Protein AF-A0A414FX20-F1 (afdb_monomer)

Secondary structure (DSSP, 8-state):
-HHHHHHHHHHHHHHHHHHHHHHHHHHIIIII--TTHHHHHHHHHHHHHHHHHHHHHHHHHHHT-HHHHHHHHHHHHHS--HHHHHHTTTHHHHHHHHHHHHHHH--HHHHHTT---HHHHHHHHSTTTTHHHHHHHHHHHHTTS-PPPHHHHHHHHHTT-HHHHHHHHH-

Structure (mmCIF, N/CA/C/O backbone):
data_AF-A0A414FX20-F1
#
_entry.id   AF-A0A414FX20-F1
#
loop_
_atom_site.group_PDB
_atom_site.id
_atom_site.type_symbol
_atom_site.label_atom_id
_atom_site.label_alt_id
_atom_site.label_comp_id
_atom_site.label_asym_id
_atom_site.label_entity_id
_atom_site.label_seq_id
_atom_site.pdbx_PDB_ins_code
_atom_site.Cartn_x
_atom_site.Cartn_y
_atom_site.Cartn_z
_atom_site.occupancy
_atom_site.B_iso_or_equiv
_atom_site.auth_seq_id
_atom_site.auth_comp_id
_atom_site.auth_asym_id
_atom_site.auth_atom_id
_atom_site.pdbx_PDB_model_num
ATOM 1 N N . MET A 1 1 ? -16.633 -12.498 -5.372 1.00 80.75 1 MET A N 1
ATOM 2 C CA . MET A 1 1 ? -15.444 -13.348 -5.643 1.00 80.75 1 MET A CA 1
ATOM 3 C C . MET A 1 1 ? -14.678 -12.956 -6.906 1.00 80.75 1 MET A C 1
ATOM 5 O O . MET A 1 1 ? -13.484 -12.737 -6.784 1.00 80.75 1 MET A O 1
ATOM 9 N N . ALA A 1 2 ? -15.298 -12.809 -8.086 1.00 85.25 2 ALA A N 1
ATOM 10 C CA . ALA A 1 2 ? -14.574 -12.415 -9.311 1.00 85.25 2 ALA A CA 1
ATOM 11 C C . ALA A 1 2 ? -13.789 -11.090 -9.172 1.00 85.25 2 ALA A C 1
ATOM 13 O O . ALA A 1 2 ? -12.619 -11.022 -9.530 1.00 85.25 2 ALA A O 1
ATOM 14 N N . ILE A 1 3 ? -14.402 -10.073 -8.557 1.00 84.56 3 ILE A N 1
ATOM 15 C CA . ILE A 1 3 ? -13.790 -8.749 -8.335 1.00 84.56 3 ILE A CA 1
ATOM 16 C C . ILE A 1 3 ? -12.540 -8.833 -7.443 1.00 84.56 3 ILE A C 1
ATOM 18 O O . ILE A 1 3 ? -11.560 -8.139 -7.681 1.00 84.56 3 ILE A O 1
ATOM 22 N N . PHE A 1 4 ? -12.538 -9.729 -6.452 1.00 84.12 4 PHE A N 1
ATOM 23 C CA . PHE A 1 4 ? -11.381 -9.954 -5.582 1.00 84.12 4 PHE A CA 1
ATOM 24 C C . PHE A 1 4 ? -10.188 -10.523 -6.351 1.00 84.12 4 PHE A C 1
ATOM 26 O O . PHE A 1 4 ? -9.070 -10.036 -6.205 1.00 84.12 4 PHE A O 1
ATOM 33 N N . TRP A 1 5 ? -10.431 -11.512 -7.212 1.00 87.00 5 TRP A N 1
ATOM 34 C CA . TRP A 1 5 ? -9.386 -12.067 -8.069 1.00 87.00 5 TRP A CA 1
ATOM 35 C C . TRP A 1 5 ? -8.872 -11.048 -9.084 1.00 87.00 5 TRP A C 1
ATOM 37 O O . TRP A 1 5 ? -7.671 -10.992 -9.329 1.00 87.00 5 TRP A O 1
ATOM 47 N N . LEU A 1 6 ? -9.755 -10.200 -9.618 1.00 87.25 6 LEU A N 1
ATOM 48 C CA . LEU A 1 6 ? -9.369 -9.112 -10.513 1.00 87.25 6 LEU A CA 1
ATOM 49 C C . LEU A 1 6 ? -8.503 -8.064 -9.801 1.00 87.25 6 LEU A C 1
ATOM 51 O O . LEU A 1 6 ? -7.477 -7.657 -10.338 1.00 87.25 6 LEU A O 1
ATOM 55 N N . PHE A 1 7 ? -8.872 -7.673 -8.577 1.00 88.00 7 PHE A N 1
ATOM 56 C CA . PHE A 1 7 ? -8.052 -6.804 -7.733 1.00 88.00 7 PHE A CA 1
ATOM 57 C C . PHE A 1 7 ? -6.664 -7.408 -7.492 1.00 88.00 7 PHE A C 1
ATOM 59 O O . PHE A 1 7 ? -5.658 -6.728 -7.687 1.00 88.00 7 PHE A O 1
ATOM 66 N N . LEU A 1 8 ? -6.599 -8.690 -7.115 1.00 86.88 8 LEU A N 1
ATOM 67 C CA . LEU A 1 8 ? -5.329 -9.368 -6.865 1.00 86.88 8 LEU A CA 1
ATOM 68 C C . LEU A 1 8 ? -4.462 -9.421 -8.130 1.00 86.88 8 LEU A C 1
ATOM 70 O O . LEU A 1 8 ? -3.274 -9.112 -8.069 1.00 86.88 8 LEU A O 1
ATOM 74 N N . LEU A 1 9 ? -5.059 -9.754 -9.278 1.00 88.75 9 LEU A N 1
ATOM 75 C CA . LEU A 1 9 ? -4.377 -9.755 -10.570 1.00 88.75 9 LEU A CA 1
ATOM 76 C C . LEU A 1 9 ? -3.811 -8.369 -10.897 1.00 88.75 9 LEU A C 1
ATOM 78 O O . LEU A 1 9 ? -2.642 -8.263 -11.255 1.00 88.75 9 LEU A O 1
ATOM 82 N N . LEU A 1 10 ? -4.602 -7.307 -10.727 1.00 88.06 10 LEU A N 1
ATOM 83 C CA . LEU A 1 10 ? -4.157 -5.932 -10.965 1.00 88.06 10 LEU A CA 1
ATOM 84 C C . LEU A 1 10 ? -3.025 -5.519 -10.025 1.00 88.06 10 LEU A C 1
ATOM 86 O O . LEU A 1 10 ? -2.062 -4.908 -10.477 1.00 88.06 10 LEU A O 1
ATOM 90 N N . ALA A 1 11 ? -3.097 -5.883 -8.743 1.00 86.75 11 ALA A N 1
ATOM 91 C CA . ALA A 1 11 ? -2.030 -5.608 -7.786 1.00 86.75 11 ALA A CA 1
ATOM 92 C C . ALA A 1 11 ? -0.718 -6.319 -8.168 1.00 86.75 11 ALA A C 1
ATOM 94 O O . ALA A 1 11 ? 0.356 -5.722 -8.070 1.00 86.75 11 ALA A O 1
ATOM 95 N N . ILE A 1 12 ? -0.799 -7.565 -8.651 1.00 88.31 12 ILE A N 1
ATOM 96 C CA . ILE A 1 12 ? 0.359 -8.326 -9.144 1.00 88.31 12 ILE A CA 1
ATOM 97 C C . ILE A 1 12 ? 0.925 -7.689 -10.417 1.00 88.31 12 ILE A C 1
ATOM 99 O O . ILE A 1 12 ? 2.126 -7.440 -10.490 1.00 88.31 12 ILE A O 1
ATOM 103 N N . VAL A 1 13 ? 0.076 -7.384 -11.402 1.00 87.12 13 VAL A N 1
ATOM 104 C CA . VAL A 1 13 ? 0.489 -6.745 -12.662 1.00 87.12 13 VAL A CA 1
ATOM 105 C C . VAL A 1 13 ? 1.148 -5.393 -12.394 1.00 87.12 13 VAL A C 1
ATOM 107 O O . VAL A 1 13 ? 2.203 -5.112 -12.956 1.00 87.12 13 VAL A O 1
ATOM 110 N N . LEU A 1 14 ? 0.581 -4.584 -11.496 1.00 87.56 14 LEU A N 1
ATOM 111 C CA . LEU A 1 14 ? 1.147 -3.299 -11.092 1.00 87.56 14 LEU A CA 1
ATOM 112 C C . LEU A 1 14 ? 2.519 -3.473 -10.425 1.00 87.56 14 LEU A C 1
ATOM 114 O O . LEU A 1 14 ? 3.463 -2.770 -10.774 1.00 87.56 14 LEU A O 1
ATOM 118 N N . SER A 1 15 ? 2.652 -4.425 -9.497 1.00 89.25 15 SER A N 1
ATOM 119 C CA . SER A 1 15 ? 3.931 -4.745 -8.849 1.00 89.25 15 SER A CA 1
ATOM 120 C C . SER A 1 15 ? 4.998 -5.139 -9.877 1.00 89.25 15 SER A C 1
ATOM 122 O O . SER A 1 15 ? 6.078 -4.546 -9.892 1.00 89.25 15 SER A O 1
ATOM 124 N N . LEU A 1 16 ? 4.678 -6.067 -10.785 1.00 89.25 16 LEU A N 1
ATOM 125 C CA . LEU A 1 16 ? 5.593 -6.509 -11.839 1.00 89.25 16 LEU A CA 1
ATOM 126 C C . LEU A 1 16 ? 5.969 -5.368 -12.787 1.00 89.25 16 LEU A C 1
ATOM 128 O O . LEU A 1 16 ? 7.141 -5.217 -13.123 1.00 89.25 16 LEU A O 1
ATOM 132 N N . ALA A 1 17 ? 5.003 -4.539 -13.184 1.00 86.12 17 ALA A N 1
ATOM 133 C CA . ALA A 1 17 ? 5.253 -3.385 -14.038 1.00 86.12 17 ALA A CA 1
ATOM 134 C C . ALA A 1 17 ? 6.178 -2.365 -13.358 1.00 86.12 17 ALA A C 1
ATOM 136 O O . ALA A 1 17 ? 7.071 -1.819 -14.007 1.00 86.12 17 ALA A O 1
ATOM 137 N N . ASN A 1 18 ? 5.998 -2.114 -12.059 1.00 89.25 18 ASN A N 1
ATOM 138 C CA . ASN A 1 18 ? 6.836 -1.179 -11.312 1.00 89.25 18 ASN A CA 1
ATOM 139 C C . ASN A 1 18 ? 8.262 -1.716 -11.116 1.00 89.25 18 ASN A C 1
ATOM 141 O O . ASN A 1 18 ? 9.229 -0.987 -11.325 1.00 89.25 18 ASN A O 1
ATOM 145 N N . TRP A 1 19 ? 8.424 -2.997 -10.777 1.00 92.12 19 TRP A N 1
ATOM 146 C CA . TRP A 1 19 ? 9.751 -3.619 -10.739 1.00 92.12 19 TRP A CA 1
ATOM 147 C C . TRP A 1 19 ? 10.420 -3.619 -12.114 1.00 92.12 19 TRP A C 1
ATOM 149 O O . TRP A 1 19 ? 11.603 -3.299 -12.226 1.00 92.12 19 TRP A O 1
ATOM 159 N N . GLY A 1 20 ? 9.652 -3.913 -13.163 1.00 90.38 20 GLY A N 1
ATOM 160 C CA . GLY A 1 20 ? 10.118 -3.894 -14.544 1.00 90.38 20 GLY A CA 1
ATOM 161 C C . GLY A 1 20 ? 10.666 -2.531 -14.956 1.00 90.38 20 GLY A C 1
ATOM 162 O O . GLY A 1 20 ? 11.752 -2.476 -15.530 1.00 90.38 20 GLY A O 1
ATOM 163 N N . ILE A 1 21 ? 9.980 -1.429 -14.617 1.00 90.88 21 ILE A N 1
ATOM 164 C CA . ILE A 1 21 ? 10.496 -0.096 -14.952 1.00 90.88 21 ILE A CA 1
ATOM 165 C C . ILE A 1 21 ? 11.732 0.265 -14.142 1.00 90.88 21 ILE A C 1
ATOM 167 O O . ILE A 1 21 ? 12.630 0.883 -14.690 1.00 90.88 21 ILE A O 1
ATOM 171 N N . ILE A 1 22 ? 11.821 -0.135 -12.869 1.00 91.12 22 ILE A N 1
ATOM 172 C CA . ILE A 1 22 ? 13.010 0.129 -12.047 1.00 91.12 22 ILE A CA 1
ATOM 173 C C . ILE A 1 22 ? 14.230 -0.547 -12.675 1.00 91.12 22 ILE A C 1
ATOM 175 O O . ILE A 1 22 ? 15.266 0.091 -12.861 1.00 91.12 22 ILE A O 1
ATOM 179 N N . LEU A 1 23 ? 14.093 -1.820 -13.052 1.00 91.25 23 LEU A N 1
ATOM 180 C CA . LEU A 1 23 ? 15.154 -2.569 -13.724 1.00 91.25 23 LEU A CA 1
ATOM 181 C C . LEU A 1 23 ? 15.504 -1.952 -15.081 1.00 91.25 23 LEU A C 1
ATOM 183 O O . LEU A 1 23 ? 16.684 -1.769 -15.379 1.00 91.25 23 LEU A O 1
ATOM 187 N N . PHE A 1 24 ? 14.495 -1.581 -15.874 1.00 89.88 24 PHE A N 1
ATOM 188 C CA . PHE A 1 24 ? 14.698 -0.900 -17.150 1.00 89.88 24 PHE A CA 1
ATOM 189 C C . PHE A 1 24 ? 15.453 0.424 -16.973 1.00 89.88 24 PHE A C 1
ATOM 191 O O . PHE A 1 24 ? 16.416 0.659 -17.693 1.00 89.88 24 PHE A O 1
ATOM 198 N N . SER A 1 25 ? 15.090 1.240 -15.978 1.00 88.69 25 SER A N 1
ATOM 199 C CA . SER A 1 25 ? 15.758 2.510 -15.677 1.00 88.69 25 SER A CA 1
ATOM 200 C C . SER A 1 25 ? 17.228 2.336 -15.325 1.00 88.69 25 SER A C 1
ATOM 202 O O . SER A 1 25 ? 18.068 3.115 -15.777 1.00 88.69 25 SER A O 1
ATOM 204 N N . ILE A 1 26 ? 17.558 1.313 -14.532 1.00 89.81 26 ILE A N 1
ATOM 205 C CA . ILE A 1 26 ? 18.947 1.005 -14.177 1.00 89.81 26 ILE A CA 1
ATOM 206 C C . ILE A 1 26 ? 19.736 0.634 -15.437 1.00 89.81 26 ILE A C 1
ATOM 208 O O . ILE A 1 26 ? 20.811 1.181 -15.671 1.00 89.81 26 ILE A O 1
ATOM 212 N N . VAL A 1 27 ? 19.193 -0.256 -16.273 1.00 88.62 27 VAL A N 1
ATOM 213 C CA . VAL A 1 27 ? 19.837 -0.684 -17.526 1.00 88.62 27 VAL A CA 1
ATOM 214 C C . VAL A 1 27 ? 20.017 0.489 -18.488 1.00 88.62 27 VAL A C 1
ATOM 216 O O . VAL A 1 27 ? 21.092 0.654 -19.062 1.00 88.62 27 VAL A O 1
ATOM 219 N N . ASP A 1 28 ? 18.992 1.319 -18.650 1.00 86.56 28 ASP A N 1
ATOM 220 C CA . ASP A 1 28 ? 19.035 2.479 -19.534 1.00 86.56 28 ASP A CA 1
ATOM 221 C C . ASP A 1 28 ? 20.094 3.495 -19.088 1.00 86.56 28 ASP A C 1
ATOM 223 O O . ASP A 1 28 ? 20.910 3.925 -19.902 1.00 86.56 28 ASP A O 1
ATOM 227 N N . THR A 1 29 ? 20.153 3.784 -17.784 1.00 84.12 29 THR A N 1
ATOM 228 C CA . THR A 1 29 ? 21.127 4.717 -17.195 1.00 84.12 29 THR A CA 1
ATOM 229 C C . THR A 1 29 ? 22.562 4.195 -17.266 1.00 84.12 29 THR A C 1
ATOM 231 O O . THR A 1 29 ? 23.489 4.976 -17.427 1.00 84.12 29 THR A O 1
ATOM 234 N N . VAL A 1 30 ? 22.781 2.886 -17.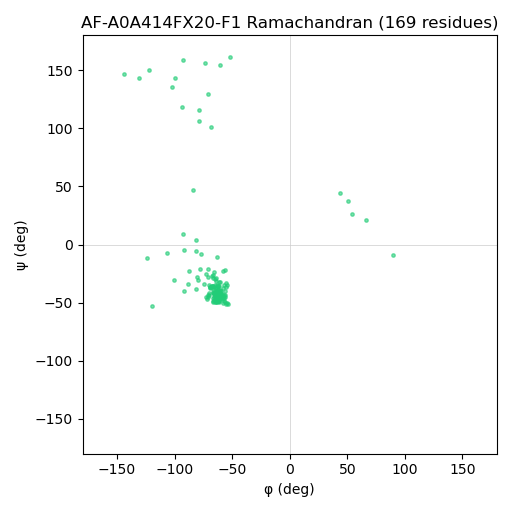113 1.00 83.94 30 VAL A N 1
ATOM 235 C CA . VAL A 1 30 ? 24.142 2.321 -17.053 1.00 83.94 30 VAL A CA 1
ATOM 236 C C . VAL A 1 30 ? 24.678 1.964 -18.441 1.00 83.94 30 VAL A C 1
ATOM 238 O O . VAL A 1 30 ? 25.879 2.076 -18.674 1.00 83.94 30 VAL A O 1
ATOM 241 N N . ILE A 1 31 ? 23.816 1.526 -19.364 1.00 79.38 31 ILE A N 1
ATOM 242 C CA . ILE A 1 31 ? 24.240 0.875 -20.613 1.00 79.38 31 ILE A CA 1
ATOM 243 C C . ILE A 1 31 ? 23.779 1.648 -21.850 1.00 79.38 31 ILE A C 1
ATOM 245 O O . ILE A 1 31 ? 24.584 1.927 -22.734 1.00 79.38 31 ILE A O 1
ATOM 249 N N . ILE A 1 32 ? 22.485 1.959 -21.950 1.00 71.31 32 ILE A N 1
ATOM 250 C CA . ILE A 1 32 ? 21.856 2.261 -23.245 1.00 71.31 32 ILE A CA 1
ATOM 251 C C . ILE A 1 32 ? 21.878 3.759 -23.586 1.00 71.31 32 ILE A C 1
ATOM 253 O O . ILE A 1 32 ? 22.094 4.096 -24.751 1.00 71.31 32 ILE A O 1
ATOM 257 N N . HIS A 1 33 ? 21.645 4.649 -22.613 1.00 69.38 33 HIS A N 1
ATOM 258 C CA . HIS A 1 33 ? 21.550 6.107 -22.802 1.00 69.38 33 HIS A CA 1
ATOM 259 C C . HIS A 1 33 ? 20.718 6.516 -24.039 1.00 69.38 33 HIS A C 1
ATOM 2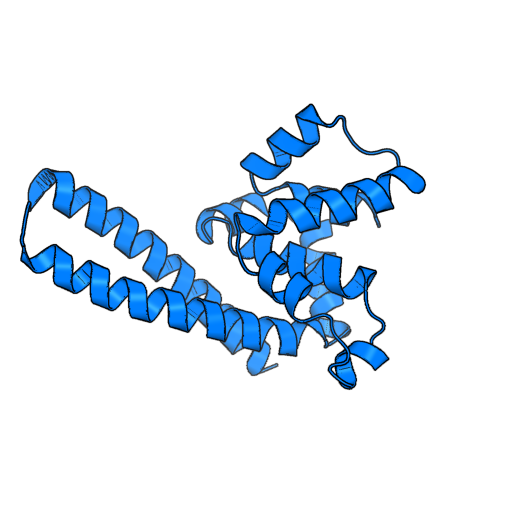61 O O . HIS A 1 33 ? 21.130 7.366 -24.833 1.00 69.38 33 HIS A O 1
ATOM 267 N N . SER A 1 34 ? 19.555 5.887 -24.265 1.00 70.31 34 SER A N 1
ATOM 268 C CA . SER A 1 34 ? 18.816 6.063 -25.524 1.00 70.31 34 SER A CA 1
ATOM 269 C C . SER A 1 34 ? 17.627 7.005 -25.396 1.00 70.31 34 SER A C 1
ATOM 271 O O . SER A 1 34 ? 16.754 6.837 -24.551 1.00 70.31 34 SER A O 1
ATOM 273 N N . ALA A 1 35 ? 17.479 7.902 -26.375 1.00 69.94 35 ALA A N 1
ATOM 274 C CA . ALA A 1 35 ? 16.270 8.707 -26.555 1.00 69.94 35 ALA A CA 1
ATOM 275 C C . ALA A 1 35 ? 14.980 7.863 -26.692 1.00 69.94 35 ALA A C 1
ATOM 277 O O . ALA A 1 35 ? 13.888 8.358 -26.415 1.00 69.94 35 ALA A O 1
ATOM 278 N N . LYS A 1 36 ? 15.078 6.577 -27.076 1.00 73.12 36 LYS A N 1
ATOM 279 C CA . LYS A 1 36 ? 13.925 5.660 -27.143 1.00 73.12 36 LYS A CA 1
ATOM 280 C C . LYS A 1 36 ? 13.392 5.260 -25.762 1.00 73.12 36 LYS A C 1
ATOM 282 O O . LYS A 1 36 ? 12.219 4.902 -25.663 1.00 73.12 36 LYS A O 1
ATOM 287 N N . ALA A 1 37 ? 14.192 5.373 -24.701 1.00 81.62 37 ALA A N 1
ATOM 288 C CA . ALA A 1 37 ? 13.754 5.086 -23.337 1.00 81.62 37 ALA A CA 1
ATOM 289 C C . ALA A 1 37 ? 12.660 6.053 -22.861 1.00 81.62 37 ALA A C 1
ATOM 291 O O . ALA A 1 37 ? 11.734 5.647 -22.163 1.00 81.62 37 ALA A O 1
ATOM 292 N N . ILE A 1 38 ? 12.676 7.303 -23.347 1.00 83.88 38 ILE A N 1
ATOM 293 C CA . ILE A 1 38 ? 11.642 8.311 -23.057 1.00 83.88 38 ILE A CA 1
ATOM 294 C C . ILE A 1 38 ? 10.246 7.810 -23.447 1.00 83.88 38 ILE A C 1
ATOM 296 O O . ILE A 1 38 ? 9.281 8.036 -22.714 1.00 83.88 38 ILE A O 1
ATOM 300 N N . LEU A 1 39 ? 10.116 7.120 -24.585 1.00 86.00 39 LEU A N 1
ATOM 301 C CA . LEU A 1 39 ? 8.831 6.571 -25.020 1.00 86.00 39 LEU A CA 1
ATOM 302 C C . LEU A 1 39 ? 8.350 5.460 -24.076 1.00 86.00 39 LEU A C 1
ATOM 304 O O . LEU A 1 39 ? 7.174 5.436 -23.717 1.00 86.00 39 LEU A O 1
ATOM 308 N N . VAL A 1 40 ? 9.261 4.590 -23.630 1.00 87.12 40 VAL A N 1
ATOM 309 C CA . VAL A 1 40 ? 8.964 3.511 -22.674 1.00 87.12 40 VAL A CA 1
ATOM 310 C C . VAL A 1 40 ? 8.480 4.088 -21.343 1.00 87.12 40 VAL A C 1
ATOM 312 O O . VAL A 1 40 ? 7.431 3.670 -20.856 1.00 87.12 40 VAL A O 1
ATOM 315 N N . TYR A 1 41 ? 9.158 5.108 -20.800 1.00 89.12 41 TYR A N 1
ATOM 316 C CA . TYR A 1 41 ? 8.730 5.772 -19.562 1.00 89.12 41 TYR A CA 1
ATOM 317 C C . TYR A 1 41 ? 7.343 6.413 -19.682 1.00 89.12 41 TYR A C 1
ATOM 319 O O . TYR A 1 41 ? 6.546 6.318 -18.752 1.00 89.12 41 TYR A O 1
ATOM 327 N N . LYS A 1 42 ? 7.017 7.032 -20.826 1.00 88.25 42 LYS A N 1
ATOM 328 C CA . LYS A 1 42 ? 5.691 7.635 -21.060 1.00 88.25 42 LYS A CA 1
ATOM 329 C C . LYS A 1 42 ? 4.576 6.591 -21.102 1.00 88.25 42 LYS A C 1
ATOM 331 O O . LYS A 1 42 ? 3.552 6.774 -20.447 1.00 88.25 42 LYS A O 1
ATOM 336 N N . ILE A 1 43 ? 4.777 5.506 -21.854 1.00 88.06 43 ILE A N 1
ATOM 337 C CA . ILE A 1 43 ? 3.807 4.402 -21.936 1.00 88.06 43 ILE A CA 1
ATOM 338 C C . ILE A 1 43 ? 3.620 3.782 -20.552 1.00 88.06 43 ILE A C 1
ATOM 340 O O . ILE A 1 43 ? 2.489 3.586 -20.107 1.00 88.06 43 ILE A O 1
ATOM 344 N N . TRP A 1 44 ? 4.723 3.535 -19.844 1.00 89.25 44 TRP A N 1
ATOM 345 C CA . TRP A 1 44 ? 4.678 2.998 -18.494 1.00 89.25 44 TRP A CA 1
ATOM 346 C C . TRP A 1 44 ? 3.925 3.920 -17.533 1.00 89.25 44 TRP A C 1
ATOM 348 O O . TRP A 1 44 ? 3.057 3.443 -16.812 1.00 89.25 44 TRP A O 1
ATOM 358 N N . ALA A 1 45 ? 4.183 5.230 -17.556 1.00 86.81 45 ALA A N 1
ATOM 359 C CA . ALA A 1 45 ? 3.504 6.179 -16.675 1.00 86.81 45 ALA A CA 1
ATOM 360 C C . ALA A 1 45 ? 1.981 6.156 -16.881 1.00 86.81 45 ALA A C 1
ATOM 362 O O . ALA A 1 45 ? 1.227 6.117 -15.909 1.00 86.81 45 ALA A O 1
ATOM 363 N N . ALA A 1 46 ? 1.521 6.107 -18.136 1.00 87.62 46 ALA A N 1
ATOM 364 C CA . ALA A 1 46 ? 0.097 6.006 -18.450 1.00 87.62 46 ALA A CA 1
ATOM 365 C C . ALA A 1 46 ? -0.521 4.690 -17.942 1.00 87.62 46 ALA A C 1
ATOM 367 O O . ALA A 1 46 ? -1.601 4.702 -17.342 1.00 87.62 46 ALA A O 1
ATOM 368 N N . LEU A 1 47 ? 0.172 3.562 -18.138 1.00 85.38 47 LEU A N 1
ATOM 369 C CA . LEU A 1 47 ? -0.276 2.251 -17.661 1.00 85.38 47 LEU A CA 1
ATOM 370 C C . LEU A 1 47 ? -0.299 2.173 -16.131 1.00 85.38 47 LEU A C 1
ATOM 372 O O . LEU A 1 47 ? -1.286 1.709 -15.568 1.00 85.38 47 LEU A O 1
ATOM 376 N N . ALA A 1 48 ? 0.747 2.658 -15.461 1.00 84.00 48 ALA A N 1
ATOM 377 C CA . ALA A 1 48 ? 0.865 2.640 -14.009 1.00 84.00 48 ALA A CA 1
ATOM 378 C C . ALA A 1 48 ? -0.242 3.473 -13.352 1.00 84.00 48 ALA A C 1
ATOM 380 O O . ALA A 1 48 ? -0.944 2.966 -12.481 1.00 84.00 48 ALA A O 1
ATOM 381 N N . ILE A 1 49 ? -0.472 4.709 -13.816 1.00 83.19 49 ILE A N 1
ATOM 382 C CA . ILE A 1 49 ? -1.550 5.568 -13.296 1.00 83.19 49 ILE A CA 1
ATOM 383 C C . ILE A 1 49 ? -2.916 4.898 -13.493 1.00 83.19 49 ILE A C 1
ATOM 385 O O . ILE A 1 49 ? -3.715 4.835 -12.558 1.00 83.19 49 ILE A O 1
ATOM 389 N N . SER A 1 50 ? -3.174 4.350 -14.684 1.00 85.19 50 SER A N 1
ATOM 390 C CA . SER A 1 50 ? -4.442 3.673 -14.986 1.00 85.19 50 SER A CA 1
ATOM 391 C C . SER A 1 50 ? -4.653 2.443 -14.099 1.00 85.19 50 SER A C 1
ATOM 393 O O . SER A 1 50 ? -5.729 2.262 -13.531 1.00 85.19 50 SER A O 1
ATOM 395 N N . ALA A 1 51 ? -3.616 1.618 -13.939 1.00 85.00 51 ALA A N 1
ATOM 396 C CA . ALA A 1 51 ? -3.659 0.421 -13.110 1.00 85.00 51 ALA A CA 1
ATOM 397 C C . ALA A 1 51 ? -3.874 0.754 -11.629 1.00 85.00 51 ALA A C 1
ATOM 399 O O . ALA A 1 51 ? -4.664 0.069 -10.989 1.00 85.00 51 ALA A O 1
ATOM 400 N N . VAL A 1 52 ? -3.247 1.816 -11.108 1.00 84.88 52 VAL A N 1
ATOM 401 C CA . VAL A 1 52 ? -3.444 2.300 -9.728 1.00 84.88 52 VAL A CA 1
ATOM 402 C C . VAL A 1 52 ? -4.883 2.760 -9.498 1.00 84.88 52 VAL A C 1
ATOM 404 O O . VAL A 1 52 ? -5.506 2.391 -8.504 1.00 84.88 52 VAL A O 1
ATOM 407 N N . ILE A 1 53 ? -5.445 3.551 -10.416 1.00 84.56 53 ILE A N 1
ATOM 408 C CA . ILE A 1 53 ? -6.830 4.026 -10.287 1.00 84.56 53 ILE A CA 1
ATOM 409 C C . ILE A 1 53 ? 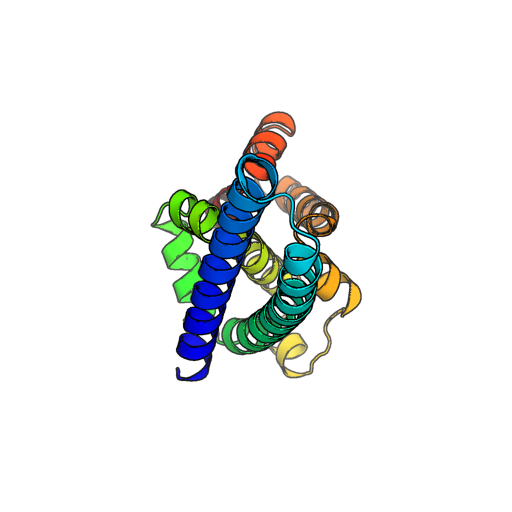-7.798 2.837 -10.298 1.00 84.56 53 ILE A C 1
ATOM 411 O O . ILE A 1 53 ? -8.673 2.740 -9.436 1.00 84.56 53 ILE A O 1
ATOM 415 N N . LEU A 1 54 ? -7.621 1.906 -11.241 1.00 86.44 54 LEU A N 1
ATOM 416 C CA . LEU A 1 54 ? -8.466 0.718 -11.349 1.00 86.44 54 LEU A CA 1
ATOM 417 C C . LEU A 1 54 ? -8.321 -0.205 -10.136 1.00 86.44 54 LEU A C 1
ATOM 419 O O . LEU A 1 54 ? -9.325 -0.690 -9.617 1.00 86.44 54 LEU A O 1
ATOM 423 N N . SER A 1 55 ? -7.099 -0.439 -9.658 1.00 87.88 55 SER A N 1
ATOM 424 C CA . SER A 1 55 ? -6.860 -1.303 -8.505 1.00 87.88 55 SER A CA 1
ATOM 425 C C . SER A 1 55 ? -7.495 -0.734 -7.241 1.00 87.88 55 SER A C 1
ATOM 427 O O . SER A 1 55 ? -8.129 -1.490 -6.512 1.00 87.88 55 SER A O 1
ATOM 429 N N . HIS A 1 56 ? -7.425 0.581 -7.012 1.00 85.81 56 HIS A N 1
ATOM 430 C CA . HIS A 1 56 ? -8.157 1.211 -5.914 1.00 85.81 56 HIS A CA 1
ATOM 431 C C . HIS A 1 56 ? -9.673 1.141 -6.119 1.00 85.81 56 HIS A C 1
ATOM 433 O O . HIS A 1 56 ? -10.383 0.794 -5.181 1.00 85.81 56 HIS A O 1
ATOM 439 N N . ALA A 1 57 ? -10.195 1.374 -7.326 1.00 84.56 57 ALA A N 1
ATOM 440 C CA . ALA A 1 57 ? -11.633 1.253 -7.577 1.00 84.56 57 ALA A CA 1
ATOM 441 C C . ALA A 1 57 ? -12.1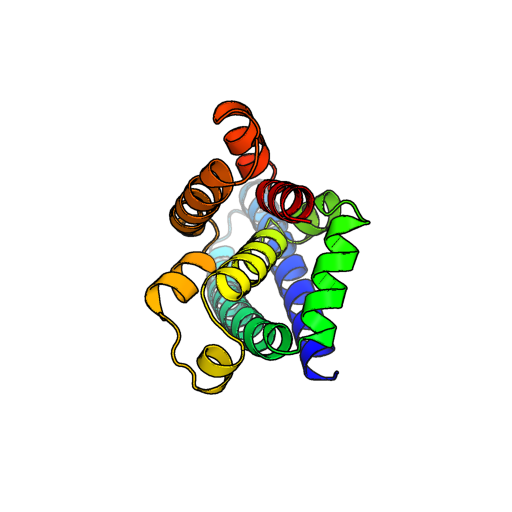60 -0.153 -7.228 1.00 84.56 57 ALA A C 1
ATOM 443 O O . ALA A 1 57 ? -13.157 -0.288 -6.514 1.00 84.56 57 ALA A O 1
ATOM 444 N N . PHE A 1 58 ? -11.459 -1.208 -7.655 1.00 86.75 58 PHE A N 1
ATOM 445 C CA . PHE A 1 58 ? -11.808 -2.580 -7.282 1.00 86.75 58 PHE A CA 1
ATOM 446 C C . PHE A 1 58 ? -11.562 -2.869 -5.804 1.00 86.75 58 PHE A C 1
ATOM 448 O O . PHE A 1 58 ? -12.369 -3.564 -5.187 1.00 86.75 58 PHE A O 1
ATOM 455 N N . PHE A 1 59 ? -10.498 -2.313 -5.217 1.00 88.00 59 PHE A N 1
ATOM 456 C CA . PHE A 1 59 ? -10.226 -2.440 -3.790 1.00 88.00 59 PHE A CA 1
ATOM 457 C C . PHE A 1 59 ? -11.389 -1.912 -2.947 1.00 88.00 59 PHE A C 1
ATOM 459 O O . PHE A 1 59 ? -11.849 -2.593 -2.035 1.00 88.00 59 PHE A O 1
ATOM 466 N N . TYR A 1 60 ? -11.920 -0.738 -3.285 1.00 83.12 60 TYR A N 1
ATOM 467 C CA . TYR A 1 60 ? -13.057 -0.155 -2.578 1.00 83.12 60 TYR A CA 1
ATOM 468 C C . TYR A 1 60 ? -14.301 -1.043 -2.682 1.00 83.12 60 TYR A C 1
ATOM 470 O O . TYR A 1 60 ? -14.969 -1.281 -1.676 1.00 83.12 60 TYR A O 1
ATOM 478 N N . GLN A 1 61 ? -14.564 -1.616 -3.861 1.00 81.88 61 GLN A N 1
ATOM 479 C CA . GLN A 1 61 ? -15.678 -2.551 -4.047 1.00 81.88 61 GLN A CA 1
ATOM 480 C C . GLN A 1 61 ? -15.550 -3.804 -3.167 1.00 81.88 61 GLN A C 1
ATOM 482 O O . GLN A 1 61 ? -16.544 -4.251 -2.601 1.00 81.88 61 GLN A O 1
ATOM 487 N N . ILE A 1 62 ? -14.346 -4.373 -3.021 1.00 85.25 62 ILE A N 1
ATOM 488 C CA . ILE A 1 62 ? -14.138 -5.571 -2.185 1.00 85.25 62 ILE A CA 1
ATOM 489 C C . ILE A 1 62 ? -14.049 -5.253 -0.694 1.00 85.25 62 ILE A C 1
ATOM 491 O O . ILE A 1 62 ? -14.415 -6.077 0.138 1.00 85.25 62 ILE A O 1
ATOM 495 N N . MET A 1 63 ? -13.556 -4.069 -0.341 1.00 84.62 63 MET A N 1
ATOM 496 C CA . MET A 1 63 ? -13.368 -3.634 1.038 1.00 84.62 63 MET 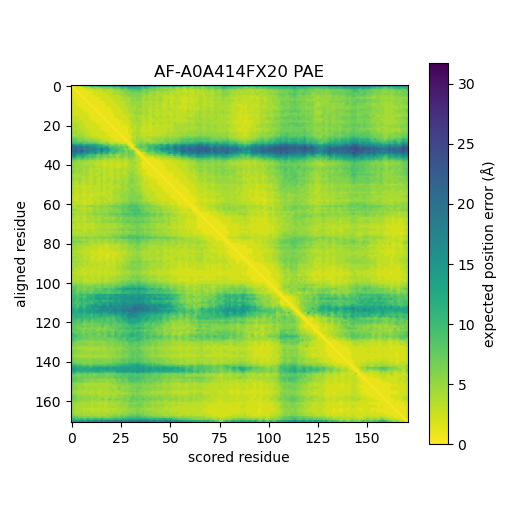A CA 1
ATOM 497 C C . MET A 1 63 ? -14.704 -3.492 1.771 1.00 84.62 63 MET A C 1
ATOM 499 O O . MET A 1 63 ? -14.765 -3.711 2.981 1.00 84.62 63 MET A O 1
ATOM 503 N N . TYR A 1 64 ? -15.774 -3.162 1.045 1.00 81.31 64 TYR A N 1
ATOM 504 C CA . TYR A 1 64 ? -17.127 -3.067 1.594 1.00 81.31 64 TYR A CA 1
ATOM 505 C C . TYR A 1 64 ? -17.799 -4.419 1.826 1.00 81.31 64 TYR A C 1
ATOM 507 O O . TYR A 1 64 ? -18.839 -4.464 2.478 1.00 81.31 64 TYR A O 1
ATOM 515 N N . ASP A 1 65 ? -17.196 -5.519 1.374 1.00 84.31 65 ASP A N 1
ATOM 516 C CA . ASP A 1 65 ? -17.619 -6.861 1.755 1.00 84.31 65 ASP A CA 1
ATOM 517 C C . ASP A 1 65 ? -17.079 -7.181 3.170 1.00 84.31 65 ASP A C 1
ATOM 519 O O . ASP A 1 65 ? -15.856 -7.264 3.379 1.00 84.31 65 ASP A O 1
ATOM 523 N N . PRO A 1 66 ? -17.951 -7.376 4.180 1.00 83.81 66 PRO A N 1
ATOM 524 C CA . PRO A 1 66 ? -17.518 -7.683 5.542 1.00 83.81 66 PRO A CA 1
ATOM 525 C C . PRO A 1 66 ? -16.710 -8.983 5.627 1.00 83.81 66 PRO A C 1
ATOM 527 O O . PRO A 1 66 ? -15.785 -9.086 6.433 1.00 83.81 66 PRO A O 1
ATOM 530 N N . THR A 1 67 ? -17.012 -9.961 4.771 1.00 88.25 67 THR A N 1
ATOM 531 C CA . THR A 1 67 ? -16.345 -11.267 4.720 1.00 88.25 67 THR A CA 1
ATOM 532 C C . THR A 1 67 ? -14.931 -11.137 4.167 1.00 88.25 67 THR A C 1
ATOM 534 O O . THR A 1 67 ? -13.990 -11.695 4.724 1.00 88.25 67 THR A O 1
ATOM 537 N N . ILE A 1 68 ? -14.747 -10.382 3.081 1.00 87.31 68 ILE A N 1
ATOM 538 C CA . ILE A 1 68 ? -13.416 -10.184 2.488 1.00 87.31 68 ILE A CA 1
ATOM 539 C C . ILE A 1 68 ? -12.563 -9.285 3.385 1.00 87.31 68 ILE A C 1
ATOM 541 O O . ILE A 1 68 ? -11.422 -9.628 3.695 1.00 87.31 68 ILE A O 1
ATOM 545 N N . SER A 1 69 ? -13.115 -8.164 3.857 1.00 88.19 69 SER A N 1
ATOM 546 C CA . SER A 1 69 ? -12.376 -7.229 4.713 1.00 88.19 69 SER A CA 1
ATOM 547 C C . SER A 1 69 ? -11.922 -7.870 6.028 1.00 88.19 69 SER A C 1
ATOM 549 O O . SER A 1 69 ? -10.790 -7.651 6.456 1.00 88.19 69 SER A O 1
ATOM 551 N N . SER A 1 70 ? -12.765 -8.693 6.663 1.00 88.38 70 SER A N 1
ATOM 552 C CA . SER A 1 70 ? -12.392 -9.446 7.871 1.00 88.38 70 SER A CA 1
ATOM 553 C C . SER A 1 70 ? -11.305 -10.483 7.598 1.00 88.38 70 SER A C 1
ATOM 555 O O . SER A 1 70 ? -10.356 -10.571 8.375 1.00 88.38 70 SER A O 1
ATOM 557 N N . ARG A 1 71 ? -11.374 -11.206 6.472 1.00 90.00 71 ARG A N 1
ATOM 558 C CA . ARG A 1 71 ? -10.314 -12.138 6.051 1.00 90.00 71 ARG A CA 1
ATOM 559 C C . ARG A 1 71 ? -8.974 -11.434 5.860 1.00 90.00 71 ARG A C 1
ATOM 561 O O . ARG A 1 71 ? -7.967 -11.933 6.353 1.00 90.00 71 ARG A O 1
ATOM 568 N N . ILE A 1 72 ? -8.956 -10.272 5.202 1.00 89.94 72 ILE A N 1
ATOM 569 C CA . ILE A 1 72 ? -7.727 -9.484 5.013 1.00 89.94 72 ILE A CA 1
ATOM 570 C C . ILE A 1 72 ? -7.153 -9.059 6.371 1.00 89.94 72 ILE A C 1
ATOM 572 O O . ILE A 1 72 ? -5.973 -9.282 6.630 1.00 89.94 72 ILE A O 1
ATOM 576 N N . LEU A 1 73 ? -7.979 -8.500 7.263 1.00 90.75 73 LEU A N 1
ATOM 577 C CA . LEU A 1 73 ? -7.529 -8.080 8.597 1.00 90.75 73 LEU A CA 1
ATOM 578 C C . LEU A 1 73 ? -7.015 -9.259 9.436 1.00 90.75 73 LEU A C 1
ATOM 580 O O . LEU A 1 73 ? -5.974 -9.140 10.078 1.00 90.75 73 LEU A O 1
ATOM 584 N N . SER A 1 74 ? -7.704 -10.404 9.400 1.00 91.44 74 SER A N 1
ATOM 585 C CA . SER A 1 74 ? -7.266 -11.629 10.079 1.00 91.44 74 SER A CA 1
ATOM 586 C C . SER A 1 74 ? -5.925 -12.120 9.540 1.00 91.44 74 SER A C 1
ATOM 588 O O . SER A 1 74 ? -5.054 -12.513 10.314 1.00 91.44 74 SER A O 1
ATOM 590 N N . TRP A 1 75 ? -5.733 -12.075 8.219 1.00 92.31 75 TRP A N 1
ATOM 591 C CA . TRP A 1 75 ? -4.476 -12.472 7.595 1.00 92.31 75 TRP A CA 1
ATOM 592 C C . TRP A 1 75 ? -3.320 -11.567 8.037 1.00 92.31 75 TRP A C 1
ATOM 594 O O . TRP A 1 75 ? -2.289 -12.084 8.456 1.00 92.31 75 TRP A O 1
ATOM 604 N N . VAL A 1 76 ? -3.511 -10.241 8.041 1.00 92.19 76 VAL A N 1
ATOM 605 C CA . VAL A 1 76 ? -2.508 -9.260 8.514 1.00 92.19 76 VAL A CA 1
ATOM 606 C C . VAL A 1 76 ? -2.166 -9.446 9.995 1.00 92.19 76 VAL A C 1
ATOM 608 O O . VAL A 1 76 ? -1.015 -9.255 10.405 1.00 92.19 76 VAL A O 1
ATOM 611 N N . ASN A 1 77 ? -3.153 -9.826 10.808 1.00 90.62 77 ASN A N 1
ATOM 612 C CA . ASN A 1 77 ? -2.924 -10.101 12.221 1.00 90.62 77 ASN A CA 1
ATOM 613 C C . ASN A 1 77 ? -2.014 -11.327 12.414 1.00 90.62 77 ASN A C 1
ATOM 615 O O . ASN A 1 77 ? -1.076 -11.291 13.205 1.00 90.62 77 ASN A O 1
ATOM 619 N N . GLN A 1 78 ? -2.245 -12.383 11.633 1.00 90.88 78 GLN A N 1
ATOM 620 C CA . GLN A 1 78 ? -1.553 -13.668 11.774 1.00 90.88 78 GLN A CA 1
ATOM 621 C C . GLN A 1 78 ? -0.229 -13.759 10.999 1.00 90.88 78 GLN A C 1
ATOM 623 O O . GLN A 1 78 ? 0.628 -14.565 11.348 1.00 90.88 78 GLN A O 1
ATOM 628 N N . HIS A 1 79 ? -0.039 -12.948 9.955 1.00 90.31 79 HIS A N 1
ATOM 629 C CA . HIS A 1 79 ? 1.089 -13.076 9.031 1.00 90.31 79 HIS A CA 1
ATOM 630 C C . HIS A 1 79 ? 1.931 -11.805 8.962 1.00 90.31 79 HIS A C 1
ATOM 632 O O . HIS A 1 79 ? 1.449 -10.684 9.134 1.00 90.31 79 HIS A O 1
ATOM 638 N N . SER A 1 80 ? 3.225 -11.976 8.688 1.00 88.69 80 SER A N 1
ATOM 639 C CA . SER A 1 80 ? 4.105 -10.853 8.366 1.00 88.69 80 SER A CA 1
ATOM 640 C C . SER A 1 80 ? 3.761 -10.292 6.988 1.00 88.69 80 SER A C 1
ATOM 642 O O . SER A 1 80 ? 3.716 -11.023 6.002 1.00 88.69 80 SER A O 1
ATOM 644 N N . THR A 1 81 ? 3.578 -8.978 6.911 1.00 90.44 81 THR A N 1
ATOM 645 C CA . THR A 1 81 ? 3.282 -8.256 5.665 1.00 90.44 81 THR A CA 1
ATOM 646 C C . THR A 1 81 ? 4.540 -7.755 4.956 1.00 90.44 81 THR A C 1
ATOM 648 O O . THR A 1 81 ? 4.434 -7.229 3.855 1.00 90.44 81 THR A O 1
ATOM 651 N N . VAL A 1 82 ? 5.732 -7.925 5.545 1.00 90.94 82 VAL A N 1
ATOM 652 C CA . VAL A 1 82 ? 6.999 -7.345 5.050 1.00 90.94 82 VAL A CA 1
ATOM 653 C C . VAL A 1 82 ? 7.272 -7.710 3.600 1.00 90.94 82 VAL A C 1
ATOM 655 O O . VAL A 1 82 ? 7.538 -6.832 2.785 1.00 90.94 82 VAL A O 1
ATOM 658 N N . LEU A 1 83 ? 7.177 -9.000 3.271 1.00 90.00 83 LEU A N 1
ATOM 659 C CA . LEU A 1 83 ? 7.447 -9.476 1.919 1.00 90.00 83 LEU A CA 1
ATOM 660 C C . LEU A 1 83 ? 6.434 -8.898 0.926 1.00 90.00 83 LEU A C 1
ATOM 662 O O . LEU A 1 83 ? 6.809 -8.421 -0.138 1.00 90.00 83 LEU A O 1
ATOM 666 N N . SER A 1 84 ? 5.156 -8.893 1.299 1.00 89.69 84 SER A N 1
ATOM 667 C CA . SER A 1 84 ? 4.075 -8.350 0.481 1.00 89.69 84 SER A CA 1
ATOM 668 C C . SER A 1 84 ? 4.247 -6.843 0.254 1.00 89.69 84 SER A C 1
ATOM 670 O O . SER A 1 84 ? 4.118 -6.361 -0.869 1.00 89.69 84 SER A O 1
ATOM 672 N N . VAL A 1 85 ? 4.609 -6.091 1.294 1.00 90.88 85 VAL A N 1
ATOM 673 C CA . VAL A 1 85 ? 4.927 -4.660 1.213 1.00 90.88 85 VAL A CA 1
ATOM 674 C C . VAL A 1 85 ? 6.117 -4.426 0.285 1.00 90.88 85 VAL A C 1
ATOM 676 O O . VAL A 1 85 ? 6.028 -3.573 -0.589 1.00 90.88 85 VAL A O 1
ATOM 679 N N . TRP A 1 86 ? 7.190 -5.207 0.406 1.00 90.31 86 TRP A N 1
ATOM 680 C CA . TRP A 1 86 ? 8.377 -5.052 -0.436 1.00 90.31 86 TRP A CA 1
ATOM 681 C C . TRP A 1 86 ? 8.104 -5.388 -1.907 1.00 90.31 86 TRP A C 1
ATOM 683 O O . TRP A 1 86 ? 8.384 -4.578 -2.788 1.00 90.31 86 TRP A O 1
ATOM 693 N N . LEU A 1 87 ? 7.472 -6.536 -2.179 1.00 90.06 87 LEU A N 1
ATOM 694 C CA . LEU A 1 87 ? 7.103 -6.945 -3.538 1.00 90.06 87 LEU A CA 1
ATOM 695 C C . LEU A 1 87 ? 6.165 -5.928 -4.189 1.00 90.06 87 LEU A C 1
ATOM 697 O O . LEU A 1 87 ? 6.326 -5.593 -5.359 1.00 90.06 87 LEU A O 1
ATOM 701 N N . SER A 1 88 ? 5.219 -5.381 -3.430 1.00 89.50 88 SER A N 1
ATOM 702 C CA . SER A 1 88 ? 4.301 -4.353 -3.926 1.00 89.50 88 SER A CA 1
ATOM 703 C C . SER A 1 88 ? 4.882 -2.939 -3.921 1.00 89.50 88 SER A C 1
ATOM 705 O O . SER A 1 88 ? 4.144 -2.014 -4.233 1.00 89.50 88 SER A O 1
ATOM 707 N N . LEU A 1 89 ? 6.154 -2.736 -3.558 1.00 88.38 89 LEU A N 1
ATOM 708 C CA . LEU A 1 89 ? 6.761 -1.405 -3.413 1.00 88.38 89 LEU A CA 1
ATOM 709 C C . LEU A 1 89 ? 5.925 -0.459 -2.527 1.00 88.38 89 LEU A C 1
ATOM 711 O O . LEU A 1 89 ? 5.794 0.732 -2.797 1.00 88.38 89 LEU A O 1
ATOM 715 N N . GLY A 1 90 ? 5.318 -1.001 -1.471 1.00 87.88 90 GLY A N 1
ATOM 716 C CA . GLY A 1 90 ? 4.513 -0.252 -0.510 1.00 87.88 90 GLY A CA 1
ATOM 717 C C . GLY A 1 90 ? 3.025 -0.127 -0.843 1.00 87.88 90 GLY A C 1
ATOM 718 O O . GLY A 1 90 ? 2.268 0.266 0.043 1.00 87.88 90 GLY A O 1
ATOM 719 N N . TYR A 1 91 ? 2.561 -0.518 -2.038 1.00 87.00 91 TYR A N 1
ATOM 720 C CA . TYR A 1 91 ? 1.136 -0.420 -2.407 1.00 87.00 91 TYR A CA 1
ATOM 721 C C . TYR A 1 91 ? 0.216 -1.256 -1.507 1.00 87.00 91 TYR A C 1
ATOM 723 O O . TYR A 1 91 ? -0.906 -0.859 -1.218 1.00 87.00 91 TYR A O 1
ATOM 731 N N . ILE A 1 92 ? 0.673 -2.398 -0.985 1.00 88.88 92 ILE A N 1
ATOM 732 C CA . ILE A 1 92 ? -0.139 -3.145 -0.011 1.00 88.88 92 ILE A CA 1
ATOM 733 C C . ILE A 1 92 ? -0.376 -2.325 1.256 1.00 88.88 92 ILE A C 1
ATOM 735 O O . ILE A 1 92 ? -1.467 -2.369 1.818 1.00 88.88 92 ILE A O 1
ATOM 739 N N . ASN A 1 93 ? 0.601 -1.527 1.682 1.00 89.94 93 ASN A N 1
ATOM 740 C CA . ASN A 1 93 ? 0.442 -0.689 2.858 1.00 89.94 93 ASN A CA 1
ATOM 741 C C . ASN A 1 93 ? -0.593 0.428 2.621 1.00 89.94 93 ASN A C 1
ATOM 743 O O . ASN A 1 93 ? -1.365 0.709 3.532 1.00 89.94 93 ASN A O 1
ATOM 747 N N . THR A 1 94 ? -0.695 1.001 1.412 1.00 89.69 94 THR A N 1
ATOM 748 C CA . THR A 1 94 ? -1.754 1.986 1.105 1.00 89.69 94 THR A CA 1
ATOM 749 C C . THR A 1 94 ? -3.146 1.363 1.135 1.00 89.69 94 THR A C 1
ATOM 751 O O . THR A 1 94 ? -4.037 1.926 1.764 1.00 89.69 94 THR A O 1
ATOM 754 N N . TYR A 1 95 ? -3.327 0.156 0.589 1.00 90.31 95 TYR A N 1
ATOM 755 C CA . TYR A 1 95 ? -4.605 -0.561 0.706 1.00 90.31 95 TYR A CA 1
ATOM 756 C C . TYR A 1 95 ? -4.970 -0.889 2.157 1.00 90.31 95 TYR A C 1
ATOM 758 O O . TYR A 1 95 ? -6.133 -0.802 2.544 1.00 90.31 95 TYR A O 1
ATOM 766 N N . LEU A 1 96 ? -3.991 -1.248 2.991 1.00 91.62 96 LEU A N 1
ATOM 767 C CA . LEU A 1 96 ? -4.243 -1.477 4.415 1.00 91.62 96 LEU A CA 1
ATOM 768 C C . LEU A 1 96 ? -4.631 -0.187 5.145 1.00 91.62 96 LEU A C 1
ATOM 770 O O . LEU A 1 96 ? -5.463 -0.239 6.051 1.00 91.62 96 LEU A O 1
ATOM 774 N N . VAL A 1 97 ? -4.053 0.954 4.757 1.00 91.56 97 VAL A N 1
ATOM 775 C CA . VAL A 1 97 ? -4.440 2.267 5.291 1.00 91.56 97 VAL A CA 1
ATOM 776 C C . VAL A 1 97 ? -5.869 2.595 4.892 1.00 91.56 97 VAL A C 1
ATOM 778 O O . VAL A 1 97 ? -6.659 2.916 5.776 1.00 91.56 97 VAL A O 1
ATOM 781 N N . ASP A 1 98 ? -6.222 2.449 3.612 1.00 89.12 98 ASP A N 1
ATOM 782 C CA . ASP A 1 98 ? -7.593 2.628 3.117 1.00 89.12 98 ASP A CA 1
ATOM 783 C C . ASP A 1 98 ? -8.576 1.760 3.919 1.00 89.12 98 ASP A C 1
ATOM 785 O O . ASP A 1 98 ? -9.548 2.265 4.485 1.00 89.12 98 ASP A O 1
ATOM 789 N N . LEU A 1 99 ? -8.272 0.463 4.046 1.00 89.56 99 LEU A N 1
ATOM 790 C CA . LEU A 1 99 ? -9.080 -0.508 4.784 1.00 89.56 99 LEU A CA 1
ATOM 791 C C . LEU A 1 99 ? -9.320 -0.093 6.229 1.00 89.56 99 LEU A C 1
ATOM 793 O O . LEU A 1 99 ? -10.453 -0.118 6.713 1.00 89.56 99 LEU A O 1
ATOM 797 N N . PHE A 1 100 ? -8.248 0.244 6.936 1.00 87.75 100 PHE A N 1
ATOM 798 C CA . PHE A 1 100 ? -8.336 0.560 8.349 1.00 87.75 100 PHE A CA 1
ATOM 799 C C . PHE A 1 100 ? -9.001 1.913 8.584 1.00 87.75 100 PHE A C 1
ATOM 801 O O . PHE A 1 100 ? -9.892 2.020 9.424 1.00 87.75 100 PHE A O 1
ATOM 808 N N . TYR A 1 101 ? -8.610 2.931 7.816 1.00 85.38 101 TYR A N 1
ATOM 809 C CA . TYR A 1 101 ? -9.141 4.282 7.934 1.00 85.38 101 TYR A CA 1
ATOM 810 C C . TYR A 1 101 ? -10.642 4.330 7.666 1.00 85.38 101 TYR A C 1
ATOM 812 O O . TYR A 1 101 ? -11.396 4.937 8.424 1.00 85.38 101 TYR A O 1
ATOM 820 N N . ILE A 1 102 ? -11.095 3.668 6.604 1.00 80.25 102 ILE A N 1
ATOM 821 C CA . ILE A 1 102 ? -12.496 3.726 6.200 1.00 80.25 102 ILE A CA 1
ATOM 822 C C . ILE A 1 102 ? -13.382 2.988 7.195 1.00 80.25 102 ILE A C 1
ATOM 824 O O . ILE A 1 102 ? -14.414 3.529 7.586 1.00 80.25 102 ILE A O 1
ATOM 828 N N . LYS A 1 103 ? -12.956 1.815 7.679 1.00 78.44 103 LYS A N 1
ATOM 829 C CA . LYS A 1 103 ? -13.702 1.080 8.714 1.00 78.44 103 LYS A CA 1
ATOM 830 C C . LYS A 1 103 ? -13.745 1.809 10.058 1.00 78.44 103 LYS A C 1
ATOM 832 O O . LYS A 1 103 ? -14.642 1.557 10.852 1.00 78.44 103 LYS A O 1
ATOM 837 N N . GLU A 1 104 ? -12.786 2.690 10.326 1.00 76.81 104 GLU A N 1
ATOM 838 C CA . GLU A 1 104 ? -12.770 3.554 11.511 1.00 76.81 104 GLU A CA 1
ATOM 839 C C . GLU A 1 104 ? -13.646 4.799 11.386 1.00 76.81 104 GLU A C 1
ATOM 841 O O . GLU A 1 104 ? -14.065 5.363 12.402 1.00 76.81 104 GLU A O 1
ATOM 846 N N . LYS A 1 105 ? -13.839 5.280 10.157 1.00 76.81 105 LYS A N 1
ATOM 847 C CA . LYS A 1 105 ? -14.461 6.576 9.888 1.00 76.81 105 LYS A CA 1
ATOM 848 C C . LYS A 1 105 ? -15.924 6.464 9.479 1.00 76.81 105 LYS A C 1
ATOM 850 O O . LYS A 1 105 ? -16.674 7.387 9.773 1.00 76.81 105 LYS A O 1
ATOM 855 N N . TYR A 1 106 ? -16.318 5.370 8.831 1.00 76.50 106 TYR A N 1
ATOM 856 C CA . TYR A 1 106 ? -17.655 5.219 8.262 1.00 76.50 106 TYR A CA 1
ATOM 857 C C . TYR A 1 106 ? -18.308 3.900 8.653 1.00 76.50 106 TYR A C 1
ATOM 859 O O . TYR A 1 106 ? -17.679 2.840 8.692 1.00 76.50 106 TYR A O 1
ATOM 867 N N . THR A 1 107 ? -19.612 3.969 8.877 1.00 75.62 107 THR A N 1
ATOM 868 C CA . THR A 1 107 ? -20.484 2.806 9.027 1.00 75.62 107 THR A CA 1
ATOM 869 C C . THR A 1 107 ? -20.728 2.128 7.679 1.00 75.62 107 THR A C 1
ATOM 871 O O . THR A 1 107 ? -20.684 2.765 6.629 1.00 75.62 107 THR A O 1
ATOM 874 N N . GLN A 1 108 ? -21.071 0.835 7.684 1.00 70.69 108 GLN A N 1
ATOM 875 C CA . GLN A 1 108 ? -21.403 0.106 6.450 1.00 70.69 108 GLN A CA 1
ATOM 876 C C . GLN A 1 108 ? -22.539 0.782 5.658 1.00 70.69 108 GLN A C 1
ATOM 878 O O . GLN A 1 108 ? -22.524 0.777 4.430 1.00 70.69 108 GLN A O 1
ATOM 883 N N . TYR A 1 109 ? -23.488 1.414 6.353 1.00 74.69 109 TYR A N 1
ATOM 884 C CA . TYR A 1 109 ? -24.574 2.176 5.739 1.00 74.69 109 TYR A CA 1
ATOM 885 C C . TYR A 1 109 ? -24.071 3.402 4.961 1.00 74.69 109 TYR A C 1
ATOM 887 O O . TYR A 1 109 ? -24.457 3.603 3.811 1.00 74.69 109 TYR A O 1
ATOM 895 N N . GLU A 1 110 ? -23.175 4.199 5.550 1.00 74.81 110 GLU A N 1
ATOM 896 C CA . GLU A 1 110 ? -22.594 5.374 4.884 1.00 74.81 110 GLU A CA 1
ATOM 897 C C . GLU A 1 110 ? -21.776 4.986 3.648 1.00 74.81 110 GLU A C 1
ATOM 899 O O . GLU A 1 110 ? -21.808 5.691 2.639 1.00 74.81 110 GLU A O 1
ATOM 904 N N . LEU A 1 111 ? -21.102 3.834 3.702 1.00 71.94 111 LEU A N 1
ATOM 905 C CA . LEU A 1 111 ? -20.340 3.279 2.582 1.00 71.94 111 LEU A CA 1
ATOM 906 C C . LEU A 1 111 ? -21.250 2.861 1.423 1.00 71.94 111 LEU A C 1
ATOM 908 O O . LEU A 1 111 ? -20.989 3.225 0.279 1.00 71.94 111 LEU A O 1
ATOM 912 N N . LEU A 1 112 ? -22.347 2.156 1.719 1.00 69.94 112 LEU A N 1
ATOM 913 C CA . LEU A 1 112 ? -23.315 1.706 0.711 1.00 69.94 112 LEU A CA 1
ATOM 914 C C . LEU A 1 112 ? -24.075 2.865 0.050 1.00 69.94 112 LEU A C 1
ATOM 916 O O . LEU A 1 112 ? -24.505 2.740 -1.092 1.00 69.94 112 LEU A O 1
ATOM 920 N N . GLN A 1 113 ? -24.224 3.996 0.745 1.00 75.19 113 GLN A N 1
ATOM 921 C CA . GLN A 1 113 ? -24.843 5.208 0.198 1.00 75.19 113 GLN A CA 1
ATOM 922 C C . GLN A 1 113 ? -23.846 6.190 -0.431 1.00 75.19 113 GLN A C 1
ATOM 924 O O . GLN A 1 113 ? -24.231 7.317 -0.740 1.00 75.19 113 GLN A O 1
ATOM 929 N N . TYR A 1 114 ? -22.576 5.803 -0.599 1.00 67.25 114 TYR A N 1
ATOM 930 C CA . TYR A 1 114 ? -21.514 6.674 -1.117 1.00 67.25 114 TYR A CA 1
ATOM 931 C C . TYR A 1 114 ? -21.363 8.004 -0.350 1.00 67.25 114 TYR A C 1
ATOM 933 O O . TYR A 1 114 ? -20.859 8.990 -0.886 1.00 67.25 114 TYR A O 1
ATOM 941 N N . ARG A 1 115 ? -21.745 8.045 0.934 1.00 69.00 115 ARG A N 1
ATOM 942 C CA . ARG A 1 115 ? -21.614 9.226 1.807 1.00 69.00 115 ARG A CA 1
ATOM 943 C C . ARG A 1 115 ? -20.216 9.312 2.422 1.00 69.00 115 ARG A C 1
ATOM 945 O O . ARG A 1 115 ? -20.057 9.513 3.623 1.00 69.00 115 ARG A O 1
ATOM 952 N N . ILE A 1 116 ? -19.190 9.139 1.595 1.00 72.06 116 ILE A N 1
ATOM 953 C CA . ILE A 1 116 ? -17.790 9.185 2.017 1.00 72.06 116 ILE A CA 1
ATOM 954 C C . ILE A 1 116 ? -17.169 10.541 1.692 1.00 72.06 116 ILE A C 1
ATOM 956 O O . ILE A 1 116 ? -17.427 11.138 0.649 1.00 72.06 116 ILE A O 1
ATOM 960 N N . ASN A 1 117 ? -16.295 11.029 2.571 1.00 74.75 117 ASN A N 1
ATOM 961 C CA . ASN A 1 117 ? -15.428 12.157 2.250 1.00 74.75 117 ASN A CA 1
ATOM 962 C C . ASN A 1 117 ? -14.402 11.711 1.200 1.00 74.75 117 ASN A C 1
ATOM 964 O O . ASN A 1 117 ? -13.397 11.069 1.529 1.00 74.75 117 ASN A O 1
ATOM 968 N N . VAL A 1 118 ? -14.677 12.077 -0.052 1.00 71.25 118 VAL A N 1
ATOM 969 C CA . VAL A 1 118 ? -13.848 11.766 -1.220 1.00 71.25 118 VAL A CA 1
ATOM 970 C C . VAL A 1 118 ? -12.432 12.312 -1.048 1.00 71.25 118 VAL A C 1
ATOM 972 O O . VAL A 1 118 ? -11.478 11.623 -1.370 1.00 71.25 118 VAL A O 1
ATOM 975 N N . THR A 1 119 ? -12.257 13.494 -0.452 1.00 74.94 119 THR A N 1
ATOM 976 C CA . THR A 1 119 ? -10.933 14.102 -0.256 1.00 74.94 119 THR A C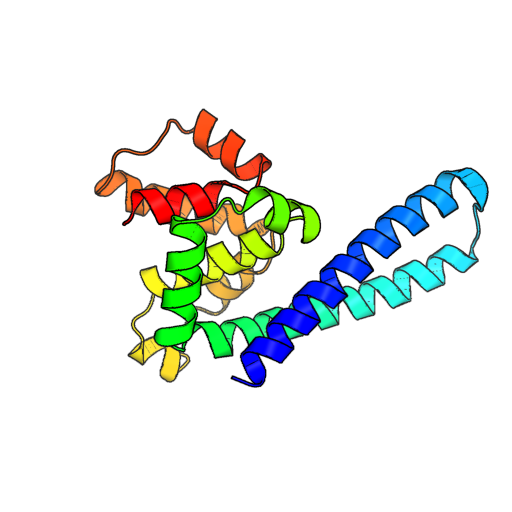A 1
ATOM 977 C C . THR A 1 119 ? -10.039 13.253 0.644 1.00 74.94 119 THR A C 1
ATOM 979 O O . THR A 1 119 ? -8.900 12.966 0.286 1.00 74.94 119 THR A O 1
ATOM 982 N N . SER A 1 120 ? -10.539 12.806 1.802 1.00 71.69 120 SER A N 1
ATOM 983 C CA . SER A 1 120 ? -9.742 11.957 2.703 1.00 71.69 120 SER A CA 1
ATOM 984 C C . SER A 1 120 ? -9.452 10.580 2.101 1.00 71.69 120 SER A C 1
ATOM 986 O O . SER A 1 120 ? -8.370 10.042 2.311 1.00 71.69 120 SER A O 1
ATOM 988 N N . SER A 1 121 ? -10.416 10.028 1.361 1.00 72.81 121 SER A N 1
ATOM 989 C CA . SER A 1 121 ? -10.282 8.758 0.641 1.00 72.81 121 SER A CA 1
ATOM 990 C C . SER A 1 121 ? -9.200 8.855 -0.440 1.00 72.81 121 SER A C 1
ATOM 992 O O . SER A 1 121 ? -8.270 8.059 -0.445 1.00 72.81 121 SER A O 1
ATOM 994 N N . THR A 1 122 ? -9.223 9.908 -1.256 1.00 78.38 122 THR A N 1
ATOM 995 C CA . THR A 1 122 ? -8.199 10.170 -2.274 1.00 78.38 122 THR A CA 1
ATOM 996 C C . THR A 1 122 ? -6.811 10.366 -1.664 1.00 78.38 122 THR A C 1
ATOM 998 O O . THR A 1 122 ? -5.838 9.837 -2.188 1.00 78.38 122 THR A O 1
ATOM 1001 N N . ILE A 1 123 ? -6.686 11.082 -0.540 1.00 79.88 123 ILE A N 1
ATOM 1002 C CA . ILE A 1 123 ? -5.391 11.280 0.140 1.00 79.88 123 ILE A CA 1
ATOM 1003 C C . ILE A 1 123 ? -4.783 9.941 0.584 1.00 79.88 123 ILE A C 1
ATOM 1005 O O . ILE A 1 123 ? -3.574 9.751 0.458 1.00 79.88 123 ILE A O 1
ATOM 1009 N N . ALA A 1 124 ? -5.602 9.012 1.082 1.00 80.06 124 ALA A N 1
ATOM 1010 C CA . ALA A 1 124 ? -5.148 7.699 1.539 1.00 80.06 124 ALA A CA 1
ATOM 1011 C C . ALA A 1 124 ? -4.606 6.814 0.395 1.00 80.06 124 ALA A C 1
ATOM 1013 O O . ALA A 1 124 ? -3.673 6.037 0.614 1.00 80.06 124 ALA A O 1
ATOM 1014 N N . MET A 1 125 ? -5.105 7.012 -0.831 1.00 81.31 125 MET A N 1
ATOM 1015 C CA . MET A 1 125 ? -4.654 6.295 -2.029 1.00 81.31 125 MET A CA 1
ATOM 1016 C C . MET A 1 125 ? -3.215 6.645 -2.435 1.00 81.31 125 MET A C 1
ATOM 1018 O O . MET A 1 125 ? -2.524 5.828 -3.041 1.00 81.31 125 MET A O 1
ATOM 1022 N N . PHE A 1 126 ? -2.729 7.844 -2.095 1.00 78.25 126 PHE A N 1
ATOM 1023 C CA . PHE A 1 126 ? -1.386 8.289 -2.465 1.00 78.25 126 PHE A CA 1
ATOM 1024 C C . PHE A 1 126 ? -0.369 7.990 -1.349 1.00 78.25 126 PHE A C 1
ATOM 1026 O O . PHE A 1 126 ? -0.462 8.586 -0.272 1.00 78.25 126 PHE A O 1
ATOM 1033 N N . PRO A 1 127 ? 0.664 7.155 -1.595 1.00 74.25 127 PRO A N 1
ATOM 1034 C CA . PRO A 1 127 ? 1.611 6.724 -0.563 1.00 74.25 127 PRO A CA 1
ATOM 1035 C C . PRO A 1 127 ? 2.292 7.852 0.217 1.00 74.25 127 PRO A C 1
ATOM 1037 O O . PRO A 1 127 ? 2.564 7.691 1.395 1.00 74.25 127 PRO A O 1
ATOM 1040 N N . ILE A 1 128 ? 2.581 8.986 -0.426 1.00 74.06 128 ILE A N 1
ATOM 1041 C CA . ILE A 1 128 ? 3.242 10.130 0.224 1.00 74.06 128 ILE A CA 1
ATOM 1042 C C . ILE A 1 128 ? 2.230 10.971 1.011 1.00 74.06 128 ILE A C 1
ATOM 1044 O O . ILE A 1 128 ? 2.532 11.463 2.097 1.00 74.06 128 ILE A O 1
ATOM 1048 N N . LEU A 1 129 ? 1.018 11.138 0.475 1.00 80.19 129 LEU A N 1
ATOM 1049 C CA . LEU A 1 129 ? -0.009 11.985 1.085 1.00 80.19 129 LEU A CA 1
ATOM 1050 C C . LEU A 1 129 ? -0.705 11.290 2.264 1.00 80.19 129 LEU A C 1
ATOM 1052 O O . LEU A 1 129 ? -1.235 11.963 3.151 1.00 80.19 129 LEU A O 1
ATOM 1056 N N . ASN A 1 130 ? -0.648 9.957 2.329 1.00 86.94 130 ASN A N 1
ATOM 1057 C CA . ASN A 1 130 ? -1.264 9.175 3.398 1.00 86.94 130 ASN A CA 1
ATOM 1058 C C . ASN A 1 130 ? -0.671 9.444 4.798 1.00 86.94 130 ASN A C 1
ATOM 1060 O O . ASN A 1 130 ? -1.277 9.047 5.793 1.00 86.94 130 ASN A O 1
ATOM 1064 N N . ILE A 1 131 ? 0.457 10.158 4.911 1.00 87.88 131 ILE A N 1
ATOM 1065 C CA . ILE A 1 131 ? 1.040 10.551 6.202 1.00 87.88 131 ILE A CA 1
ATOM 1066 C C . ILE A 1 131 ? 0.052 11.361 7.054 1.00 87.88 131 ILE A C 1
ATOM 1068 O O . ILE A 1 131 ? -0.012 11.186 8.271 1.00 87.88 131 ILE A O 1
ATOM 1072 N N . VAL A 1 132 ? -0.786 12.182 6.411 1.00 87.00 132 VAL A N 1
ATOM 1073 C CA . VAL A 1 132 ? -1.854 12.948 7.073 1.00 87.00 132 VAL A CA 1
ATOM 1074 C C . VAL A 1 132 ? -2.900 12.004 7.678 1.00 87.00 132 VAL A C 1
ATOM 1076 O O . VAL A 1 132 ? -3.394 12.225 8.784 1.00 87.00 132 VAL A O 1
ATOM 1079 N N . ILE A 1 133 ? -3.201 10.908 6.980 1.00 89.31 133 ILE A N 1
ATOM 1080 C CA . ILE A 1 133 ? -4.149 9.886 7.432 1.00 89.31 133 ILE A CA 1
ATOM 1081 C C . ILE A 1 133 ? -3.562 9.090 8.598 1.00 89.31 133 ILE A C 1
ATOM 1083 O O . ILE A 1 133 ? -4.240 8.902 9.607 1.00 89.31 133 ILE A O 1
ATOM 1087 N N . TYR A 1 134 ? -2.288 8.699 8.517 1.00 91.12 134 TYR A N 1
ATOM 1088 C CA . TYR A 1 134 ? -1.590 8.068 9.637 1.00 91.12 134 TYR A CA 1
ATOM 1089 C C . TYR A 1 134 ? -1.586 8.938 10.887 1.00 91.12 134 TYR A C 1
ATOM 1091 O O . TYR A 1 134 ? -1.847 8.426 11.974 1.00 91.12 134 TYR A O 1
ATOM 1099 N N . HIS A 1 135 ? -1.328 10.239 10.742 1.00 90.25 135 HIS A N 1
ATOM 1100 C CA . HIS A 1 135 ? -1.381 11.174 11.860 1.00 90.25 135 HIS A CA 1
ATOM 1101 C C . HIS A 1 135 ? -2.754 11.144 12.545 1.00 90.25 135 HIS A C 1
ATOM 1103 O O . HIS A 1 135 ? -2.829 10.920 13.752 1.00 90.25 135 HIS A O 1
ATOM 1109 N N . SER A 1 136 ? -3.833 11.250 11.762 1.00 88.81 136 SER A N 1
ATOM 1110 C CA . SER A 1 136 ? -5.209 11.185 12.270 1.00 88.81 136 SER A CA 1
ATOM 1111 C C . SER A 1 136 ? -5.523 9.859 12.981 1.00 88.81 136 SER A C 1
ATOM 1113 O O . SER A 1 136 ? -6.122 9.861 14.059 1.00 88.81 136 SER A O 1
ATOM 1115 N N . ILE A 1 137 ? -5.086 8.722 12.423 1.00 90.56 137 ILE A N 1
ATOM 1116 C CA . ILE A 1 137 ? -5.276 7.398 13.036 1.00 90.56 137 ILE A CA 1
ATOM 1117 C C . ILE A 1 137 ? -4.527 7.302 14.371 1.00 90.56 137 ILE A C 1
ATOM 1119 O O . ILE A 1 137 ? -5.106 6.890 15.377 1.00 90.56 137 ILE A O 1
ATOM 1123 N N . ILE A 1 138 ? -3.249 7.688 14.392 1.00 92.62 138 ILE A N 1
ATOM 1124 C CA . ILE A 1 138 ? -2.394 7.615 15.583 1.00 92.62 138 ILE A CA 1
ATOM 1125 C C . ILE A 1 138 ? -2.952 8.501 16.696 1.00 92.62 138 ILE A C 1
ATOM 1127 O O . ILE A 1 138 ? -3.021 8.059 17.840 1.00 92.62 138 ILE A O 1
ATOM 1131 N N . GLU A 1 139 ? -3.374 9.727 16.380 1.00 90.88 139 GLU A N 1
ATOM 1132 C CA . GLU A 1 139 ? -3.957 10.649 17.358 1.00 90.88 139 GLU A CA 1
ATOM 1133 C C . GLU A 1 139 ? -5.225 10.065 17.998 1.00 90.88 139 GLU A C 1
ATOM 1135 O O . GLU A 1 139 ? -5.376 10.092 19.221 1.00 90.88 139 GLU A O 1
ATOM 1140 N N . LYS A 1 140 ? -6.111 9.465 17.189 1.00 88.88 140 LYS A N 1
ATOM 1141 C CA . LYS A 1 140 ? -7.322 8.792 17.679 1.00 88.88 140 LYS A CA 1
ATOM 1142 C C . LYS A 1 140 ? -6.973 7.592 18.565 1.00 88.88 140 LYS A C 1
ATOM 1144 O O . LYS A 1 140 ? -7.541 7.450 19.644 1.00 88.88 140 LYS A O 1
ATOM 1149 N N . MET A 1 141 ? -6.028 6.751 18.143 1.00 90.50 141 MET A N 1
ATOM 1150 C CA . MET A 1 141 ? -5.644 5.543 18.881 1.00 90.50 141 MET A CA 1
ATOM 1151 C C . MET A 1 141 ? -4.902 5.842 20.186 1.00 90.50 141 MET A C 1
ATOM 1153 O O . MET A 1 141 ? -5.138 5.146 21.168 1.00 90.50 141 MET A O 1
ATOM 1157 N N . ARG A 1 142 ? -4.077 6.898 20.250 1.00 90.81 142 ARG A N 1
ATOM 1158 C CA . ARG A 1 142 ? -3.387 7.309 21.491 1.00 90.81 142 ARG A CA 1
ATOM 1159 C C . ARG A 1 142 ? -4.342 7.614 22.646 1.00 90.81 142 ARG A C 1
ATOM 1161 O O . ARG A 1 142 ? -3.920 7.542 23.793 1.00 90.81 142 ARG A O 1
ATOM 1168 N N . LYS A 1 143 ? -5.606 7.946 22.360 1.00 87.50 143 LYS A N 1
ATOM 1169 C CA . LYS A 1 143 ? -6.628 8.183 23.392 1.00 87.50 143 LYS A CA 1
ATOM 1170 C C . LYS A 1 143 ? -7.054 6.898 24.107 1.00 87.50 143 LYS A C 1
ATOM 1172 O O . LYS A 1 143 ? -7.450 6.965 25.262 1.00 87.50 143 LYS A O 1
ATOM 1177 N N . ASN A 1 144 ? -6.954 5.751 23.429 1.00 85.44 144 ASN A N 1
ATOM 1178 C CA . ASN A 1 144 ? -7.553 4.488 23.871 1.00 85.44 144 ASN A CA 1
ATOM 1179 C C . ASN A 1 144 ? -6.544 3.332 23.994 1.00 85.44 144 ASN A C 1
ATOM 1181 O O . ASN A 1 144 ? -6.894 2.285 24.527 1.00 85.44 144 ASN A O 1
ATOM 1185 N N . ALA A 1 145 ? -5.317 3.488 23.489 1.00 86.62 145 ALA A N 1
ATOM 1186 C CA . ALA A 1 145 ? -4.291 2.451 23.490 1.00 86.62 145 ALA A CA 1
ATOM 1187 C C . ALA A 1 145 ? -2.890 3.041 23.698 1.00 86.62 145 ALA A C 1
ATOM 1189 O O . ALA A 1 145 ? -2.564 4.127 23.208 1.00 86.62 145 ALA A O 1
ATOM 1190 N N . GLN A 1 146 ? -2.030 2.283 24.381 1.00 88.50 146 GLN A N 1
ATOM 1191 C CA . GLN A 1 146 ? -0.626 2.638 24.537 1.00 88.50 146 GLN A CA 1
ATOM 1192 C C . GLN A 1 146 ? 0.140 2.279 23.260 1.00 88.50 146 GLN A C 1
ATOM 1194 O O . GLN A 1 146 ? 0.383 1.113 22.960 1.00 88.50 146 GLN A O 1
ATOM 1199 N N . LEU A 1 147 ? 0.501 3.301 22.485 1.00 93.25 147 LEU A N 1
ATOM 1200 C CA . LEU A 1 147 ? 1.294 3.140 21.268 1.00 93.25 147 LEU A CA 1
ATOM 1201 C C . LEU A 1 147 ? 2.792 3.288 21.545 1.00 93.25 147 LEU A C 1
ATOM 1203 O O . LEU A 1 147 ? 3.199 3.956 22.496 1.00 93.25 147 LEU A O 1
ATOM 1207 N N . LEU A 1 148 ? 3.599 2.743 20.633 1.00 94.44 148 LEU A N 1
ATOM 1208 C CA . LEU A 1 148 ? 5.030 3.015 20.544 1.00 94.44 148 LEU A CA 1
ATOM 1209 C C . LEU A 1 148 ? 5.344 4.522 20.496 1.00 94.44 148 LEU A C 1
ATOM 1211 O O . LEU A 1 148 ? 4.505 5.382 20.174 1.00 94.44 148 LEU A O 1
ATOM 1215 N N . SER A 1 149 ? 6.598 4.849 20.802 1.00 93.81 149 SER A N 1
ATOM 1216 C CA . SER A 1 149 ? 7.094 6.219 20.719 1.00 93.81 149 SER A CA 1
ATOM 1217 C C . SER A 1 149 ? 6.981 6.760 19.289 1.00 93.81 149 SER A C 1
ATOM 1219 O O . SER A 1 149 ? 7.009 6.017 18.306 1.00 93.81 149 SER A O 1
ATOM 1221 N N . THR A 1 150 ? 6.889 8.082 19.139 1.00 92.56 150 THR A N 1
ATOM 1222 C CA . THR A 1 150 ? 6.804 8.720 17.813 1.00 92.56 150 THR A CA 1
ATOM 1223 C C . THR A 1 150 ? 7.974 8.322 16.908 1.00 92.56 150 THR A C 1
ATOM 1225 O O . THR A 1 150 ? 7.775 8.088 15.719 1.00 92.56 150 THR A O 1
ATOM 1228 N N . LYS A 1 151 ? 9.179 8.164 17.472 1.00 95.31 151 LYS A N 1
ATOM 1229 C CA . LYS A 1 151 ? 10.373 7.722 16.738 1.00 95.31 151 LYS A CA 1
ATOM 1230 C C . LYS A 1 151 ? 10.193 6.319 16.152 1.00 95.31 151 LYS A C 1
ATOM 1232 O O . LYS A 1 151 ? 10.489 6.101 14.982 1.00 95.31 151 LYS A O 1
ATOM 1237 N N . GLU A 1 152 ? 9.691 5.378 16.943 1.00 95.62 152 GLU A N 1
ATOM 1238 C CA . GLU A 1 152 ? 9.445 4.004 16.493 1.00 95.62 152 GLU A CA 1
ATOM 1239 C C . GLU A 1 152 ? 8.331 3.940 15.443 1.00 95.62 152 GLU A C 1
ATOM 1241 O O . GLU A 1 152 ? 8.464 3.219 14.456 1.00 95.62 152 GLU A O 1
ATOM 1246 N N . LEU A 1 153 ? 7.272 4.743 15.595 1.00 94.81 153 LEU A N 1
ATOM 1247 C CA . LEU A 1 153 ? 6.199 4.839 14.600 1.00 94.81 153 LEU A CA 1
ATOM 1248 C C . LEU A 1 153 ? 6.712 5.374 13.254 1.00 94.81 153 LEU A C 1
ATOM 1250 O O . LEU A 1 153 ? 6.338 4.844 12.209 1.00 94.81 153 LEU A O 1
ATOM 1254 N N . ILE A 1 154 ? 7.612 6.363 13.266 1.00 92.75 154 ILE A N 1
ATOM 1255 C CA . ILE 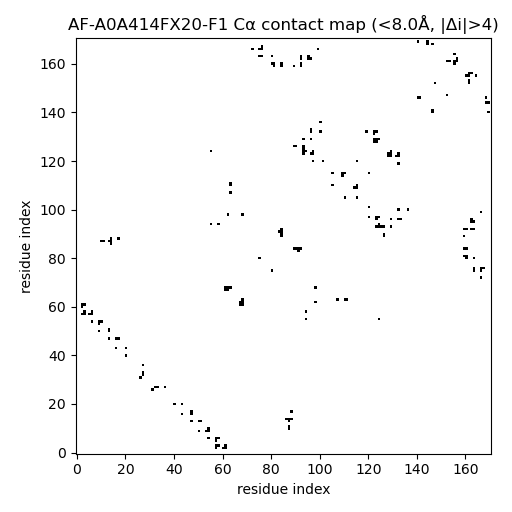A 1 154 ? 8.275 6.862 12.051 1.00 92.75 154 ILE A CA 1
ATOM 1256 C C . ILE A 1 154 ? 9.125 5.759 11.410 1.00 92.75 154 ILE A C 1
ATOM 1258 O O . ILE A 1 154 ? 9.053 5.555 10.200 1.00 92.75 154 ILE A O 1
ATOM 1262 N N . ILE A 1 155 ? 9.890 4.998 12.201 1.00 94.00 155 ILE A N 1
ATOM 1263 C CA . ILE A 1 155 ? 10.678 3.868 11.684 1.00 94.00 155 ILE A CA 1
ATOM 1264 C C . ILE A 1 155 ? 9.762 2.833 11.020 1.00 94.00 155 ILE A C 1
ATOM 1266 O O . ILE A 1 155 ? 10.067 2.348 9.931 1.00 94.00 155 ILE A O 1
ATOM 1270 N N . LEU A 1 156 ? 8.626 2.510 11.641 1.00 93.31 156 LEU A N 1
ATOM 1271 C CA . LEU A 1 156 ? 7.649 1.592 11.061 1.00 93.31 156 LEU A CA 1
ATOM 1272 C C . LEU A 1 156 ? 7.011 2.150 9.783 1.00 93.31 156 LEU A C 1
ATOM 1274 O O . LEU A 1 156 ? 6.742 1.372 8.869 1.00 93.31 156 LEU A O 1
ATOM 1278 N N . TYR A 1 157 ? 6.787 3.464 9.690 1.00 91.19 157 TYR A N 1
ATOM 1279 C CA . TYR A 1 157 ? 6.286 4.107 8.472 1.00 91.19 157 TYR A CA 1
ATOM 1280 C C . TYR A 1 157 ? 7.282 3.955 7.320 1.00 91.19 157 TYR A C 1
ATOM 1282 O O . TYR A 1 157 ? 6.912 3.470 6.255 1.00 91.19 157 TYR A O 1
ATOM 1290 N N . LEU A 1 158 ? 8.561 4.264 7.561 1.00 88.12 158 LEU A N 1
ATOM 1291 C CA . LEU A 1 158 ? 9.625 4.130 6.557 1.00 88.12 158 LEU A CA 1
ATOM 1292 C C . LEU A 1 158 ? 9.851 2.676 6.124 1.00 88.12 158 LEU A C 1
ATOM 1294 O O . LEU A 1 158 ? 10.233 2.420 4.987 1.00 88.12 158 LEU A O 1
ATOM 1298 N N . LYS A 1 159 ? 9.580 1.713 7.012 1.00 88.88 159 LYS A N 1
ATOM 1299 C CA . LYS A 1 159 ? 9.606 0.277 6.694 1.00 88.88 159 LYS A CA 1
ATOM 1300 C C . LYS A 1 159 ? 8.324 -0.230 6.018 1.00 88.88 159 LYS A C 1
ATOM 1302 O O . LYS A 1 159 ? 8.261 -1.403 5.665 1.00 88.88 159 LYS A O 1
ATOM 1307 N N . GLY A 1 160 ? 7.287 0.602 5.885 1.00 87.94 160 GLY A N 1
ATOM 1308 C CA . GLY A 1 160 ? 5.974 0.197 5.371 1.00 87.94 160 GLY A CA 1
ATOM 1309 C C . GLY A 1 160 ? 5.219 -0.784 6.280 1.00 87.94 160 GLY A C 1
ATOM 1310 O O . GLY A 1 160 ? 4.337 -1.501 5.821 1.00 87.94 160 GLY A O 1
ATOM 1311 N N . GLN A 1 161 ? 5.565 -0.839 7.569 1.00 91.81 161 GLN A N 1
ATOM 1312 C CA . GLN A 1 161 ? 4.994 -1.762 8.559 1.00 91.81 161 GLN A CA 1
ATOM 1313 C C . GLN A 1 161 ? 4.040 -1.081 9.549 1.00 91.81 161 GLN A C 1
ATOM 1315 O O . GLN A 1 161 ? 3.389 -1.766 10.340 1.00 91.81 161 GLN A O 1
ATOM 1320 N N . LEU A 1 162 ? 3.936 0.252 9.520 1.00 93.50 162 LEU A N 1
ATOM 1321 C CA . LEU A 1 162 ? 3.143 1.016 10.485 1.00 93.50 162 LEU A CA 1
ATOM 1322 C C . LEU A 1 162 ? 1.681 0.566 10.532 1.00 93.50 162 LEU A C 1
ATOM 1324 O O . LEU A 1 162 ? 1.151 0.350 11.618 1.00 93.50 162 LEU A O 1
ATOM 1328 N N . MET A 1 163 ? 1.034 0.355 9.383 1.00 93.12 163 MET A N 1
ATOM 1329 C CA . MET A 1 163 ? -0.372 -0.063 9.383 1.00 93.12 163 MET A CA 1
ATOM 1330 C C . MET A 1 163 ? -0.555 -1.481 9.925 1.00 93.12 163 MET A C 1
ATOM 1332 O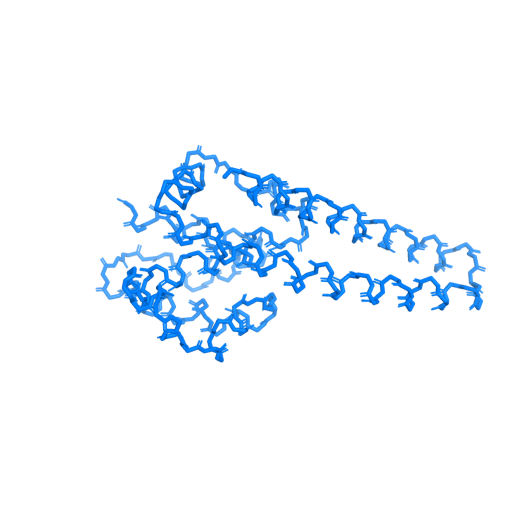 O . MET A 1 163 ? -1.508 -1.761 10.642 1.00 93.12 163 MET A O 1
ATOM 1336 N N . THR A 1 164 ? 0.387 -2.380 9.640 1.00 92.88 164 THR A N 1
ATOM 1337 C CA . THR A 1 164 ? 0.354 -3.740 10.196 1.00 92.88 164 THR A CA 1
ATOM 1338 C C . THR A 1 164 ? 0.443 -3.711 11.719 1.00 92.88 164 THR A C 1
ATOM 1340 O O . THR A 1 164 ? -0.319 -4.400 12.390 1.00 92.88 164 THR A O 1
ATOM 1343 N N . TYR A 1 165 ? 1.318 -2.868 12.271 1.00 94.19 165 TYR A N 1
ATOM 1344 C CA . TYR A 1 165 ? 1.401 -2.641 13.713 1.00 94.19 165 TYR A CA 1
ATOM 1345 C C . TYR A 1 165 ? 0.091 -2.070 14.283 1.00 94.19 165 TYR A C 1
ATOM 1347 O O . TYR A 1 165 ? -0.450 -2.618 15.239 1.00 94.19 165 TYR A O 1
ATOM 1355 N N . LEU A 1 166 ? -0.459 -1.016 13.671 1.00 92.62 166 LEU A N 1
ATOM 1356 C CA . LEU A 1 166 ? -1.687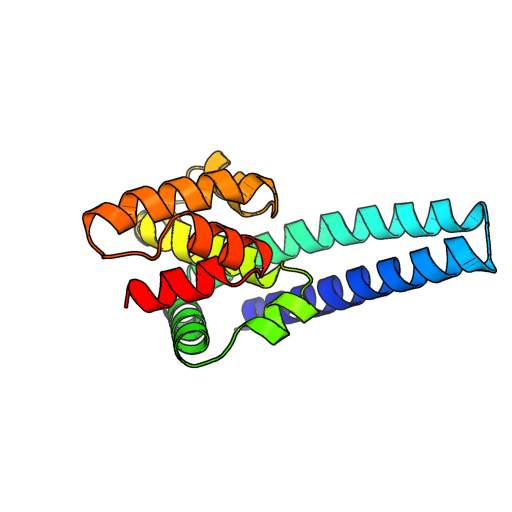 -0.368 14.147 1.00 92.62 166 LEU A CA 1
ATOM 1357 C C . LEU A 1 166 ? -2.909 -1.308 14.097 1.00 92.62 166 LEU A C 1
ATOM 1359 O O . LEU A 1 166 ? -3.728 -1.280 15.012 1.00 92.62 166 LEU A O 1
ATOM 1363 N N . ILE A 1 167 ? -3.012 -2.180 13.085 1.00 90.94 167 ILE A N 1
ATOM 1364 C CA . ILE A 1 167 ? -4.056 -3.218 13.015 1.00 90.94 167 ILE A CA 1
ATOM 1365 C C . ILE A 1 167 ? -3.961 -4.170 14.208 1.00 90.94 167 ILE A C 1
ATOM 1367 O O . ILE A 1 167 ? -4.981 -4.469 14.821 1.00 90.94 167 ILE A O 1
ATOM 1371 N N . ARG A 1 168 ? -2.747 -4.619 14.545 1.00 91.31 168 ARG A N 1
ATOM 1372 C CA . ARG A 1 168 ? -2.508 -5.581 15.630 1.00 91.31 168 ARG A CA 1
ATOM 1373 C C . ARG A 1 168 ? -2.764 -4.996 17.009 1.00 91.31 168 ARG A C 1
ATOM 1375 O O . ARG A 1 168 ? -3.289 -5.692 17.856 1.00 91.31 168 ARG A O 1
ATOM 1382 N N . VAL A 1 169 ? -2.414 -3.731 17.232 1.00 90.50 169 VAL A N 1
ATOM 1383 C CA . VAL A 1 169 ? -2.635 -3.073 18.533 1.00 90.50 169 VAL A CA 1
ATOM 1384 C C . VAL A 1 169 ? -4.108 -2.763 18.786 1.00 90.50 169 VAL A C 1
ATOM 1386 O O . VAL A 1 169 ? -4.522 -2.628 19.932 1.00 90.50 169 VAL A O 1
ATOM 1389 N N . LYS A 1 170 ? -4.906 -2.605 17.727 1.00 85.06 170 LYS A N 1
ATOM 1390 C CA . LYS A 1 170 ? -6.339 -2.343 17.870 1.00 85.06 170 LYS A CA 1
ATOM 1391 C C . LYS A 1 170 ? -7.135 -3.593 18.282 1.00 85.06 170 LYS A C 1
ATOM 1393 O O . LYS A 1 170 ? -8.175 -3.436 18.919 1.00 85.06 170 LYS A O 1
ATOM 1398 N N . GLN A 1 171 ? -6.725 -4.775 17.814 1.00 71.56 171 GLN A N 1
ATOM 1399 C CA . GLN A 1 171 ? -7.414 -6.049 18.069 1.00 71.56 171 GLN A CA 1
ATOM 1400 C C . GLN A 1 171 ? -7.113 -6.568 19.472 1.00 71.56 171 GLN A C 1
ATOM 1402 O O . GLN A 1 171 ? -8.061 -7.122 20.067 1.00 71.56 171 GLN A O 1
#

Foldseek 3Di:
DVLVVVLVVLLLVLLVLVVVVVVVVVCCVPPNVDPVVVVVVVVSVVVNVVSLVSSVVSLLVQLLPPVSLVVVLVCLLVDDCLVVCVSSVLQVLLSLLLSVLDVVPDDSVCSVVVVDDVVLSVLSSDLVSCVVSVVVLVVVVVVPFDDDDPVVLVVCSVSSNNSSVSSNRVD

Mean predicted aligned error: 5.51 Å

pLDDT: mean 85.76, std 6.57, range [67.25, 95.62]

Organism: NCBI:txid310297

Solvent-accessible surface area (backbone atoms only — not comparable to full-atom values): 9520 Å² total; per-residue (Å²): 111,71,60,53,55,50,28,52,50,43,52,50,53,48,24,53,52,52,53,48,49,53,53,48,50,52,48,34,74,75,72,62,74,50,79,68,52,57,56,54,52,53,55,47,51,55,51,50,56,52,47,52,54,50,31,49,54,39,43,57,63,42,54,72,34,69,71,54,39,50,48,54,54,52,46,51,64,78,42,84,56,64,65,56,20,58,63,35,74,40,52,51,41,28,54,48,42,44,54,53,52,46,67,72,73,47,54,74,66,39,59,78,67,65,68,61,66,60,68,66,54,56,35,28,68,36,78,79,55,23,55,63,52,52,51,56,52,50,59,60,43,58,76,79,43,95,70,78,53,72,68,56,49,50,52,27,48,79,69,50,41,36,57,56,50,54,56,52,73,73,106

Radius of gyration: 17.59 Å; Cα contacts (8 Å, |Δi|>4): 120; chains: 1; bounding box: 49×28×52 Å

Sequence (171 aa):
MAIFWLFLLLAIVLSLANWGIILFSIVDTVIIHSAKAILVYKIWAALAISAVILSHAFFYQIMYDPTISSRILSWVNQHSTVLSVWLSLGYINTYLVDLFYIKEKYTQYELLQYRINVTSSTIAMFPILNIVIYHSIIEKMRKNAQLLSTKELIILYLKGQLMTYLIRVKQ